Protein AF-A0A8S3HSY7-F1 (afdb_monomer)

Solvent-accessible surface area (backbone atoms only — not comparable to full-atom values): 3951 Å² total; per-residue (Å²): 144,75,87,79,56,61,67,58,59,49,48,54,51,52,52,48,36,71,74,40,49,68,63,47,50,50,54,49,47,66,56,47,51,60,54,48,51,52,50,52,54,52,52,51,53,51,51,52,52,50,53,54,52,49,54,57,51,52,53,55,49,53,52,53,54,68,72,74,104

Organism: NCBI:txid392030

Mean predicted aligned error: 9.77 Å

Foldseek 3Di:
DDPPPVVVVVVVLVVVCVVCVPVNVVVCCVVVVVVVVVVVVVVVVVVVVVVVVVVVVVVVVVVVVVVVD

Radius of gyration: 25.03 Å; Cα contacts (8 Å, |Δi|>4): 3; chains: 1; bounding box: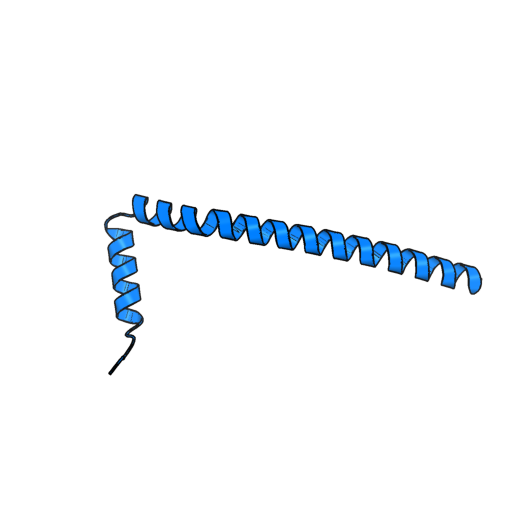 44×39×64 Å

Secondary structure (DSSP, 8-state):
-----HHHHHHHHHHHHHH-HHHHHHHHHHHHHHHHHHHHHHHHHHHHHHHHHHHHHHHHHHHHHHH--

pLDDT: mean 84.86, std 10.16, range [46.47, 96.31]

Structure (mmCIF, N/CA/C/O backbone):
data_AF-A0A8S3HSY7-F1
#
_entry.id   AF-A0A8S3HSY7-F1
#
loop_
_atom_site.group_PDB
_atom_site.id
_atom_site.type_symbol
_atom_si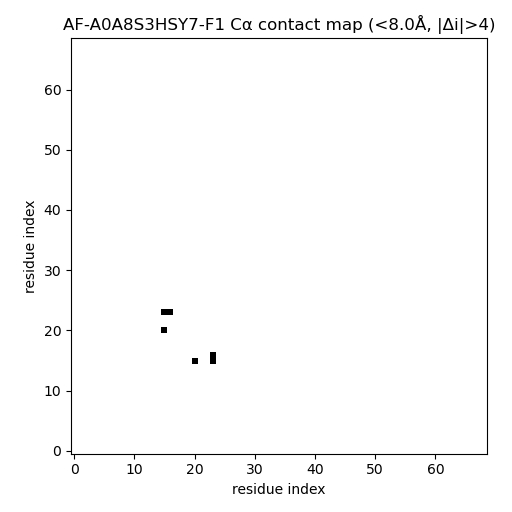te.label_atom_id
_atom_site.label_alt_id
_atom_site.label_comp_id
_atom_site.label_asym_id
_atom_site.label_entity_id
_atom_site.label_seq_id
_atom_site.pdbx_PDB_ins_code
_atom_site.Cartn_x
_atom_site.Cartn_y
_atom_site.Cartn_z
_atom_site.occupancy
_atom_site.B_iso_or_equiv
_atom_site.auth_seq_id
_atom_site.auth_comp_id
_atom_site.auth_asym_id
_atom_site.auth_atom_id
_atom_site.pdbx_PDB_model_num
ATOM 1 N N . MET A 1 1 ? 18.776 -25.181 -5.359 1.00 46.47 1 MET A N 1
ATOM 2 C CA . MET A 1 1 ? 19.261 -24.316 -6.453 1.00 46.47 1 MET A CA 1
ATOM 3 C C . MET A 1 1 ? 18.248 -23.198 -6.683 1.00 46.47 1 MET A C 1
ATOM 5 O O . MET A 1 1 ? 17.454 -23.291 -7.597 1.00 46.47 1 MET A O 1
ATOM 9 N N . PHE A 1 2 ? 18.218 -22.198 -5.797 1.00 59.25 2 PHE A N 1
ATOM 10 C CA . PHE A 1 2 ? 17.448 -20.957 -5.962 1.00 59.25 2 PHE A CA 1
ATOM 11 C C . PHE A 1 2 ? 18.142 -19.872 -5.126 1.00 59.25 2 PHE A C 1
ATOM 13 O O . PHE A 1 2 ? 17.681 -19.528 -4.040 1.00 59.25 2 PHE A O 1
ATOM 20 N N . SER A 1 3 ? 19.300 -19.386 -5.584 1.00 67.88 3 SER A N 1
ATOM 21 C CA . SER A 1 3 ? 19.794 -18.090 -5.118 1.00 67.88 3 SER A CA 1
ATOM 22 C C . SER A 1 3 ? 18.891 -17.043 -5.762 1.00 67.88 3 SER A C 1
ATOM 24 O O . SER A 1 3 ? 18.954 -16.781 -6.959 1.00 67.88 3 SER A O 1
ATOM 26 N N . ILE A 1 4 ? 17.923 -16.532 -5.003 1.00 69.94 4 ILE A N 1
ATOM 27 C CA . ILE A 1 4 ? 17.152 -15.373 -5.446 1.00 69.94 4 ILE A CA 1
ATOM 28 C C . ILE A 1 4 ? 18.095 -14.184 -5.304 1.00 69.94 4 ILE A C 1
ATOM 30 O O . ILE A 1 4 ? 18.223 -13.601 -4.229 1.00 69.94 4 ILE A O 1
ATOM 34 N N . ASP A 1 5 ? 18.786 -13.865 -6.392 1.00 81.69 5 ASP A N 1
ATOM 35 C CA . ASP A 1 5 ? 19.706 -12.738 -6.459 1.00 81.69 5 ASP A CA 1
ATOM 36 C C . ASP A 1 5 ? 18.900 -11.441 -6.596 1.00 81.69 5 ASP A C 1
ATOM 38 O O . ASP A 1 5 ? 18.624 -10.932 -7.684 1.00 81.69 5 ASP A O 1
ATOM 42 N N . TRP A 1 6 ? 18.468 -10.918 -5.447 1.00 80.00 6 TRP A N 1
ATOM 43 C CA . TRP A 1 6 ? 17.671 -9.692 -5.316 1.00 80.00 6 TRP A CA 1
ATOM 44 C C . TRP A 1 6 ? 18.299 -8.486 -6.006 1.00 80.00 6 TRP A C 1
ATOM 46 O O . TRP A 1 6 ? 17.588 -7.635 -6.535 1.00 80.00 6 TRP A O 1
ATOM 56 N N . HIS A 1 7 ? 19.628 -8.444 -6.038 1.00 81.25 7 HIS A N 1
ATOM 57 C CA . HIS A 1 7 ? 20.372 -7.392 -6.707 1.00 81.25 7 HIS A CA 1
ATOM 58 C C . HIS A 1 7 ? 20.114 -7.391 -8.219 1.00 81.25 7 HIS A C 1
ATOM 60 O O . HIS A 1 7 ? 19.877 -6.336 -8.801 1.00 81.25 7 HIS A O 1
ATOM 66 N N . GLN A 1 8 ? 20.082 -8.572 -8.845 1.00 80.62 8 GLN A N 1
ATOM 67 C CA . GLN A 1 8 ? 19.836 -8.698 -10.279 1.00 80.62 8 GLN A CA 1
ATOM 68 C C . GLN A 1 8 ? 18.403 -8.287 -10.622 1.00 80.62 8 GLN A C 1
ATOM 70 O O . GLN A 1 8 ? 18.186 -7.447 -11.488 1.00 80.62 8 GLN A O 1
ATOM 75 N N . LYS A 1 9 ? 17.426 -8.785 -9.855 1.00 83.38 9 L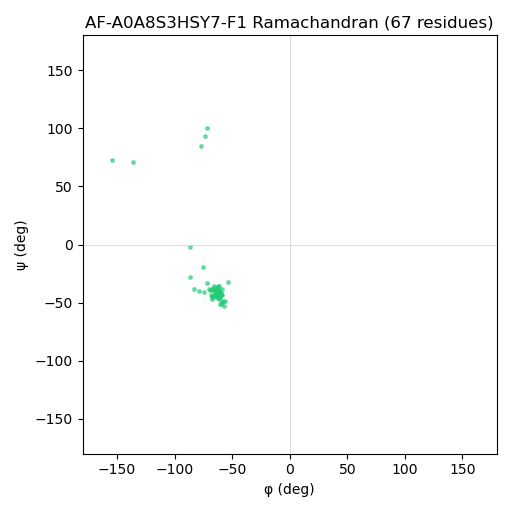YS A N 1
ATOM 76 C CA . LYS A 1 9 ? 16.011 -8.444 -10.065 1.00 83.38 9 LYS A CA 1
ATOM 77 C C . LYS A 1 9 ? 15.726 -6.955 -9.883 1.00 83.38 9 LYS A C 1
ATOM 79 O O . LYS A 1 9 ? 14.903 -6.402 -10.604 1.00 83.38 9 LYS A O 1
ATOM 84 N N . PHE A 1 10 ? 16.383 -6.307 -8.922 1.00 85.19 10 PHE A N 1
ATOM 85 C CA . PHE A 1 10 ? 16.236 -4.869 -8.725 1.00 85.19 10 PHE A CA 1
ATOM 86 C C . PHE A 1 10 ? 16.838 -4.085 -9.893 1.00 85.19 10 PHE A C 1
ATOM 88 O O . PHE A 1 10 ? 16.194 -3.173 -10.407 1.00 85.19 10 PHE A O 1
ATOM 95 N N . MET A 1 11 ? 18.028 -4.475 -10.358 1.00 85.75 11 MET A N 1
ATOM 96 C CA . MET A 1 11 ? 18.665 -3.835 -11.510 1.00 85.75 11 MET A CA 1
ATOM 97 C C . MET A 1 11 ? 17.828 -3.978 -12.783 1.00 85.75 11 MET A C 1
ATOM 99 O O . MET A 1 11 ? 17.660 -2.994 -13.496 1.00 85.75 11 MET A O 1
ATOM 103 N N . ASP A 1 12 ? 17.217 -5.138 -13.024 1.00 84.00 12 ASP A N 1
ATOM 104 C CA . ASP A 1 12 ? 16.332 -5.344 -14.178 1.00 84.00 12 ASP A CA 1
ATOM 105 C C . ASP A 1 12 ? 15.110 -4.406 -14.138 1.00 84.00 12 ASP A C 1
ATOM 107 O O . ASP A 1 12 ? 14.730 -3.821 -15.154 1.00 84.00 12 ASP A O 1
ATOM 111 N N . VAL A 1 13 ? 14.524 -4.191 -12.953 1.00 83.69 13 VAL A N 1
ATOM 112 C CA . VAL A 1 13 ? 13.415 -3.239 -12.761 1.00 83.69 13 VAL A CA 1
ATOM 113 C C . VAL A 1 13 ? 13.874 -1.795 -12.966 1.00 83.69 13 VAL A C 1
ATOM 115 O O . VAL A 1 13 ? 13.152 -1.007 -13.574 1.00 83.69 13 VAL A O 1
ATOM 118 N N . VAL A 1 14 ? 15.073 -1.439 -12.500 1.00 85.25 14 VAL A N 1
ATOM 119 C CA . VAL A 1 14 ? 15.647 -0.097 -12.690 1.00 85.25 14 VAL A CA 1
ATOM 120 C C . VAL A 1 14 ? 15.937 0.173 -14.168 1.00 85.25 14 VAL A C 1
ATOM 122 O O . VAL A 1 14 ? 15.588 1.238 -14.673 1.00 85.25 14 VAL A O 1
ATOM 125 N N . ILE A 1 15 ? 16.509 -0.794 -14.889 1.00 87.62 15 ILE A N 1
ATOM 126 C CA . ILE A 1 15 ? 16.759 -0.694 -16.335 1.00 87.62 15 ILE A CA 1
ATOM 127 C C . ILE A 1 15 ? 15.433 -0.580 -17.098 1.00 87.62 15 ILE A C 1
ATOM 129 O O . ILE A 1 15 ? 15.304 0.239 -18.012 1.00 87.62 15 ILE A O 1
ATOM 133 N N . TYR A 1 16 ? 14.415 -1.344 -16.697 1.00 85.50 16 TYR A N 1
ATOM 134 C CA . TYR A 1 16 ? 13.074 -1.247 -17.268 1.00 85.50 16 TYR A CA 1
ATOM 135 C C . TYR A 1 16 ? 12.447 0.138 -17.035 1.00 85.50 16 TYR A C 1
ATOM 137 O O . TYR A 1 16 ? 11.942 0.754 -17.978 1.00 85.50 16 TYR A O 1
ATOM 145 N N . ALA A 1 17 ? 12.547 0.664 -15.811 1.00 86.19 17 ALA A N 1
ATOM 146 C CA . ALA A 1 17 ? 12.075 2.001 -15.461 1.00 86.19 17 ALA A CA 1
ATOM 147 C C . ALA A 1 17 ? 12.807 3.104 -16.246 1.00 86.19 17 ALA A C 1
ATOM 149 O O . ALA A 1 17 ? 12.180 4.083 -16.646 1.00 86.19 17 ALA A O 1
ATOM 150 N N . ALA A 1 18 ? 14.105 2.933 -16.514 1.00 85.12 18 ALA A N 1
ATOM 151 C CA . ALA A 1 18 ? 14.893 3.868 -17.315 1.00 85.12 18 ALA A CA 1
ATOM 152 C C . ALA A 1 18 ? 14.537 3.819 -18.812 1.00 85.12 18 ALA A C 1
ATOM 154 O O . ALA A 1 18 ? 14.571 4.847 -19.484 1.00 85.12 18 ALA A O 1
ATOM 155 N N . THR A 1 19 ? 14.171 2.644 -19.333 1.00 88.50 19 THR A N 1
ATOM 156 C CA . THR A 1 19 ? 13.858 2.454 -20.759 1.00 88.50 19 THR A CA 1
ATOM 157 C C . THR A 1 19 ? 12.452 2.948 -21.110 1.00 88.50 19 THR A C 1
ATOM 159 O O . THR A 1 19 ? 12.256 3.552 -22.160 1.00 88.50 19 THR A O 1
ATOM 162 N N . ASN A 1 20 ? 11.462 2.708 -20.241 1.00 88.06 20 ASN A N 1
ATOM 163 C CA . ASN A 1 20 ? 10.064 3.094 -20.467 1.00 88.06 20 ASN A CA 1
ATOM 164 C C . ASN A 1 20 ? 9.434 3.706 -19.201 1.00 88.06 20 ASN A C 1
ATOM 166 O O . ASN A 1 20 ? 8.541 3.103 -18.591 1.00 88.06 20 ASN A O 1
ATOM 170 N N . PRO A 1 21 ? 9.845 4.928 -18.812 1.00 87.88 21 PRO A N 1
ATOM 171 C CA . PRO A 1 21 ? 9.423 5.543 -17.552 1.00 87.88 21 PRO A CA 1
ATOM 172 C C . PRO A 1 21 ? 7.907 5.759 -17.475 1.00 87.88 21 PRO A C 1
ATOM 174 O O . PRO A 1 21 ? 7.304 5.573 -16.420 1.00 87.88 21 PRO A O 1
ATOM 177 N N . TRP A 1 22 ? 7.264 6.094 -18.598 1.00 88.94 22 TRP A N 1
ATOM 178 C CA . TRP A 1 22 ? 5.826 6.373 -18.627 1.00 88.94 22 TRP A CA 1
ATOM 179 C C . TRP A 1 22 ? 4.972 5.125 -18.373 1.00 88.94 22 TRP A C 1
ATOM 181 O O . TRP A 1 22 ? 4.021 5.167 -17.593 1.00 88.94 22 TRP A O 1
ATOM 191 N N . GLN A 1 23 ? 5.331 3.993 -18.989 1.00 89.00 23 GLN A N 1
ATOM 192 C CA . GLN A 1 23 ? 4.619 2.733 -18.761 1.00 89.00 23 GLN A CA 1
ATOM 193 C C . GLN A 1 23 ? 4.857 2.203 -17.347 1.00 89.00 23 GLN A C 1
ATOM 195 O O . GLN A 1 23 ? 3.922 1.730 -16.706 1.00 89.00 23 GLN A O 1
ATOM 200 N N . PHE A 1 24 ? 6.084 2.321 -16.833 1.00 89.06 24 PHE A N 1
ATOM 201 C CA . PHE A 1 24 ? 6.402 1.936 -15.461 1.00 89.06 24 PHE A CA 1
ATOM 202 C C . PHE A 1 24 ? 5.554 2.706 -14.441 1.00 89.06 24 PHE A C 1
ATOM 204 O O . PHE A 1 24 ? 4.915 2.097 -13.582 1.00 89.06 24 PHE A O 1
ATOM 211 N N . LEU A 1 25 ? 5.476 4.033 -14.584 1.00 90.25 25 LEU A N 1
ATOM 212 C CA . LEU A 1 25 ? 4.630 4.870 -13.736 1.00 90.25 25 LEU A CA 1
ATOM 213 C C . LEU A 1 25 ? 3.155 4.485 -13.847 1.00 90.25 25 LEU A C 1
ATOM 215 O O . LEU A 1 25 ? 2.489 4.378 -12.821 1.00 90.25 25 LEU A O 1
ATOM 219 N N . TYR A 1 26 ? 2.650 4.225 -15.055 1.00 92.69 26 TYR A N 1
ATOM 220 C CA . TYR A 1 26 ? 1.265 3.795 -15.250 1.00 92.69 26 TYR A CA 1
ATOM 221 C C . TYR A 1 26 ? 0.938 2.527 -14.453 1.00 92.69 26 TYR A C 1
ATOM 223 O O . TYR A 1 26 ? -0.046 2.514 -13.718 1.00 92.69 26 TYR A O 1
ATOM 231 N N . TYR A 1 27 ? 1.776 1.490 -14.533 1.00 91.56 27 TYR A N 1
ATOM 232 C CA . TYR A 1 27 ? 1.558 0.254 -13.776 1.00 91.56 27 TYR A CA 1
ATOM 233 C C . TYR A 1 27 ? 1.694 0.454 -12.265 1.00 91.56 27 TYR A C 1
ATOM 235 O O . TYR A 1 27 ? 0.910 -0.117 -11.504 1.00 91.56 27 TYR A O 1
ATOM 243 N N . ILE A 1 28 ? 2.638 1.293 -11.819 1.00 92.75 28 ILE A N 1
ATOM 244 C CA . ILE A 1 28 ? 2.739 1.657 -10.403 1.00 92.75 28 ILE A CA 1
ATOM 245 C C . ILE A 1 28 ? 1.456 2.331 -9.946 1.00 92.75 28 ILE A C 1
ATOM 247 O O . ILE A 1 28 ? 0.887 1.892 -8.956 1.00 92.75 28 ILE A O 1
ATOM 251 N N . PHE A 1 29 ? 0.972 3.354 -10.649 1.00 93.56 29 PHE A N 1
ATOM 252 C CA . PHE A 1 29 ? -0.257 4.044 -10.269 1.00 93.56 29 PHE A CA 1
ATOM 253 C C . PHE A 1 29 ? -1.469 3.115 -10.329 1.00 93.56 29 PHE A C 1
ATOM 255 O O . PHE A 1 29 ? -2.277 3.115 -9.405 1.00 93.56 29 PHE A O 1
ATOM 262 N N . LEU A 1 30 ? -1.557 2.252 -11.341 1.00 94.31 30 LEU A N 1
ATOM 263 C CA . LEU A 1 30 ? -2.642 1.283 -11.475 1.00 94.31 30 LEU A CA 1
ATOM 264 C C . LEU A 1 30 ? -2.733 0.336 -10.268 1.00 94.31 30 LEU A C 1
ATOM 266 O O . LEU A 1 30 ? -3.834 0.024 -9.824 1.00 94.31 30 LEU A O 1
ATOM 270 N N . CYS A 1 31 ? -1.596 -0.088 -9.713 1.00 93.44 31 CYS A N 1
ATOM 271 C CA . CYS A 1 31 ? -1.548 -0.925 -8.511 1.00 93.44 31 CYS A CA 1
ATOM 272 C C . CYS A 1 31 ? -1.648 -0.113 -7.210 1.00 93.44 31 CYS A C 1
ATOM 274 O O . CYS A 1 31 ? -2.290 -0.535 -6.247 1.00 93.44 31 CYS A O 1
ATOM 276 N N . LEU A 1 32 ? -1.019 1.061 -7.166 1.00 93.56 32 LEU A N 1
ATOM 277 C CA . LEU A 1 32 ? -0.904 1.884 -5.967 1.00 93.56 32 LEU A CA 1
ATOM 278 C C . LEU A 1 32 ? -2.226 2.576 -5.633 1.00 93.56 32 LEU A C 1
ATOM 280 O O . LEU A 1 32 ? -2.611 2.609 -4.469 1.00 93.56 32 LEU A O 1
ATOM 284 N N . THR A 1 33 ? -2.952 3.087 -6.628 1.00 94.62 33 THR A N 1
ATOM 285 C CA . THR A 1 33 ? -4.233 3.777 -6.435 1.00 94.62 33 THR A CA 1
ATOM 286 C C . THR A 1 33 ? -5.280 2.919 -5.711 1.00 94.62 33 THR A C 1
ATOM 288 O O . THR A 1 33 ? -5.792 3.384 -4.690 1.00 94.62 33 THR A O 1
ATOM 291 N N . PRO A 1 34 ? -5.604 1.677 -6.132 1.00 94.56 34 PRO A N 1
ATOM 292 C CA . PRO A 1 34 ? -6.568 0.853 -5.402 1.00 94.56 34 PRO A CA 1
ATOM 293 C C . PRO A 1 34 ? -6.071 0.497 -3.997 1.00 94.56 34 PRO A C 1
ATOM 295 O O . PRO A 1 34 ? -6.852 0.523 -3.046 1.00 94.56 34 PRO A O 1
ATOM 298 N N . MET A 1 35 ? -4.771 0.245 -3.829 1.00 95.00 35 MET A N 1
ATOM 299 C CA . MET A 1 35 ? -4.186 -0.032 -2.516 1.00 95.00 35 MET A CA 1
ATOM 300 C C . MET A 1 35 ? -4.302 1.177 -1.573 1.00 95.00 35 MET A C 1
ATOM 302 O O . MET A 1 35 ? -4.616 1.025 -0.390 1.00 95.00 35 MET A O 1
ATOM 306 N N . PHE A 1 36 ? -4.127 2.388 -2.103 1.00 94.88 36 PHE A N 1
ATOM 307 C CA . PHE A 1 36 ? -4.262 3.628 -1.346 1.00 94.88 36 PHE A CA 1
ATOM 308 C C . PHE A 1 36 ? -5.718 3.914 -0.962 1.00 94.88 36 PHE A C 1
ATOM 310 O O . PHE A 1 36 ? -5.984 4.324 0.166 1.00 94.88 36 PHE A O 1
ATOM 317 N N . ILE A 1 37 ? -6.673 3.627 -1.853 1.00 95.94 37 ILE A N 1
ATOM 318 C CA . ILE A 1 37 ? -8.111 3.744 -1.562 1.00 95.94 37 ILE A CA 1
ATOM 319 C C . ILE A 1 37 ? -8.508 2.801 -0.424 1.00 95.94 37 ILE A C 1
ATOM 321 O O . ILE A 1 37 ? -9.177 3.225 0.518 1.00 95.94 37 ILE A O 1
ATOM 325 N N . VAL A 1 38 ? -8.070 1.539 -0.474 1.00 96.19 38 VAL A N 1
ATOM 326 C CA . VAL A 1 38 ? -8.341 0.562 0.591 1.00 96.19 38 VAL A CA 1
ATOM 327 C C . VAL A 1 38 ? -7.739 1.033 1.915 1.00 96.19 38 VAL A C 1
ATOM 329 O O . VAL A 1 38 ? -8.426 1.029 2.935 1.00 96.19 38 VAL A O 1
ATOM 332 N N . SER A 1 39 ? -6.492 1.509 1.898 1.00 95.19 39 SER A N 1
ATOM 333 C CA . SER A 1 39 ? -5.831 2.070 3.082 1.00 95.19 39 SER A CA 1
ATOM 334 C C . SER A 1 39 ? -6.615 3.247 3.677 1.00 95.19 39 SER A C 1
ATOM 336 O O . SER A 1 39 ? -6.938 3.244 4.866 1.00 95.19 39 SER A O 1
ATOM 338 N N . GLY A 1 40 ? -7.009 4.213 2.841 1.00 95.75 4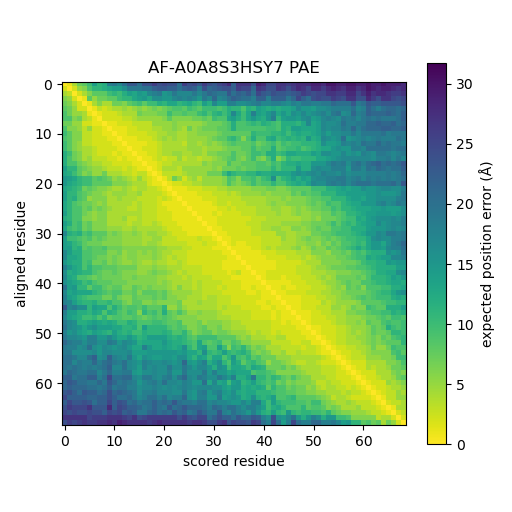0 GLY A N 1
ATOM 339 C CA . GLY A 1 40 ? -7.807 5.366 3.259 1.00 95.75 40 GLY A CA 1
ATOM 340 C C . GLY A 1 40 ? -9.172 4.967 3.822 1.00 95.75 40 GLY A C 1
ATOM 341 O O . GLY A 1 40 ? -9.596 5.493 4.852 1.00 95.75 40 GLY A O 1
ATOM 342 N N . TYR A 1 41 ? -9.840 3.988 3.208 1.00 96.31 41 TYR A N 1
ATOM 343 C CA . TYR A 1 41 ? -11.114 3.463 3.698 1.00 96.31 41 TYR A CA 1
ATOM 344 C C . TYR A 1 41 ? -10.976 2.802 5.077 1.00 96.31 41 TYR A C 1
ATOM 346 O O . TYR A 1 41 ? -11.786 3.052 5.974 1.00 96.31 41 TYR A O 1
ATOM 354 N N . LEU A 1 42 ? -9.929 1.997 5.280 1.00 93.50 42 LEU A N 1
ATOM 355 C CA . LEU A 1 42 ? -9.654 1.372 6.574 1.00 93.50 42 LEU A CA 1
ATOM 356 C C . LEU A 1 42 ? -9.319 2.419 7.640 1.00 93.50 42 LEU A C 1
ATOM 358 O O . LEU A 1 42 ? -9.849 2.337 8.749 1.00 93.50 42 LEU A O 1
ATOM 362 N N . ALA A 1 43 ? -8.499 3.417 7.303 1.00 95.56 43 ALA A N 1
ATOM 363 C CA . ALA A 1 43 ? -8.164 4.520 8.200 1.00 95.56 43 ALA A CA 1
ATOM 364 C C . ALA A 1 43 ? -9.415 5.312 8.610 1.00 95.56 43 ALA A C 1
A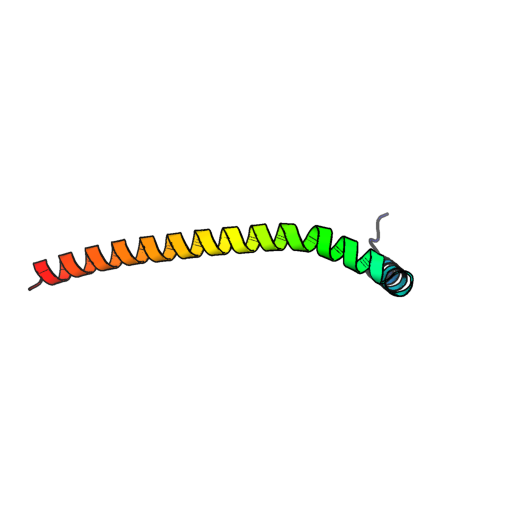TOM 366 O O . ALA A 1 43 ? -9.594 5.628 9.785 1.00 95.56 43 ALA A O 1
ATOM 367 N N . PHE A 1 44 ? -10.328 5.563 7.668 1.00 94.38 44 PHE A N 1
ATOM 368 C CA . PHE A 1 44 ? -11.599 6.222 7.951 1.00 94.38 44 PHE A CA 1
ATOM 369 C C . PHE A 1 44 ? -12.493 5.391 8.878 1.00 94.38 44 PHE A C 1
ATOM 371 O O . PHE A 1 44 ? -13.069 5.924 9.828 1.00 94.38 44 PHE A O 1
ATOM 378 N N . ARG A 1 45 ? -12.590 4.075 8.651 1.00 94.06 45 ARG A N 1
ATOM 379 C CA . ARG A 1 45 ? -13.355 3.188 9.539 1.00 94.06 45 ARG A CA 1
ATOM 380 C C . ARG A 1 45 ? -12.770 3.180 10.951 1.00 94.06 45 ARG A C 1
ATOM 382 O O . ARG A 1 45 ? -13.514 3.339 11.915 1.00 94.06 45 ARG A O 1
ATOM 389 N N . LEU A 1 46 ? -11.446 3.079 11.057 1.00 92.88 46 LEU A N 1
ATOM 390 C CA . LEU A 1 46 ? -10.734 3.122 12.331 1.00 92.88 46 LEU A CA 1
ATOM 391 C C . LEU A 1 46 ? -10.978 4.446 13.069 1.00 92.88 46 LEU A C 1
ATOM 393 O O . LEU A 1 46 ? -11.266 4.440 14.263 1.00 92.88 46 LEU A O 1
ATOM 397 N N . ALA A 1 47 ? -10.935 5.575 12.357 1.00 93.44 47 ALA A N 1
ATOM 398 C CA . ALA A 1 47 ? -11.227 6.885 12.931 1.00 93.44 47 ALA A CA 1
ATOM 399 C C . ALA A 1 47 ? -12.653 6.961 13.509 1.00 93.44 47 ALA A C 1
ATOM 401 O O . ALA A 1 47 ? -12.842 7.449 14.625 1.00 93.44 47 ALA A O 1
ATOM 402 N N . LYS A 1 48 ? -13.656 6.416 12.804 1.00 92.94 48 LYS A N 1
ATOM 403 C CA . LYS A 1 48 ? -15.043 6.364 13.307 1.00 92.94 48 LYS A CA 1
ATOM 404 C C . LYS A 1 48 ? -15.188 5.482 14.545 1.00 92.94 48 LYS A C 1
ATOM 406 O O . LYS A 1 48 ? -15.935 5.832 15.462 1.00 92.94 48 LYS A O 1
ATOM 411 N N . ASP A 1 49 ? -14.488 4.352 14.586 1.00 92.31 49 ASP A N 1
ATOM 412 C CA . ASP A 1 49 ? -14.520 3.448 15.738 1.00 92.31 49 ASP A CA 1
ATOM 413 C C . ASP A 1 49 ? -13.903 4.107 16.981 1.00 92.31 49 ASP A C 1
ATOM 415 O O . ASP A 1 49 ? -14.465 4.011 18.079 1.00 92.31 49 ASP A O 1
ATOM 419 N N . ILE A 1 50 ? -12.812 4.862 16.805 1.00 90.44 50 ILE A N 1
ATOM 420 C CA . ILE A 1 50 ? -12.203 5.668 17.870 1.00 90.44 50 ILE A CA 1
ATOM 421 C C . ILE A 1 50 ? -13.215 6.689 18.402 1.00 90.44 50 ILE A C 1
ATOM 423 O O . ILE A 1 50 ? -13.474 6.708 19.608 1.00 90.44 50 ILE A O 1
ATOM 427 N N . GLU A 1 51 ? -13.860 7.463 17.527 1.00 89.94 51 GLU A N 1
ATOM 428 C CA . GLU A 1 51 ? -14.839 8.485 17.922 1.00 89.94 51 GLU A CA 1
ATOM 429 C C . GLU A 1 51 ? -16.026 7.887 18.702 1.00 89.94 51 GLU A C 1
ATOM 431 O O . GLU A 1 51 ? -16.460 8.424 19.729 1.00 89.94 51 GLU A O 1
ATOM 436 N N . ARG A 1 52 ? -16.539 6.730 18.263 1.00 86.50 52 ARG A N 1
ATOM 437 C CA . ARG A 1 52 ? -17.622 6.021 18.962 1.00 86.50 52 ARG A CA 1
ATOM 438 C C . ARG A 1 52 ? -17.173 5.535 20.341 1.00 86.50 52 ARG A C 1
ATOM 440 O O . ARG A 1 52 ? -17.915 5.672 21.319 1.00 86.50 52 ARG A O 1
ATOM 447 N N . SER A 1 53 ? -15.956 4.999 20.435 1.00 83.31 53 SER A N 1
ATOM 448 C CA . SER A 1 53 ? -15.378 4.555 21.704 1.00 83.31 53 SER A CA 1
ATOM 449 C C . SER A 1 53 ? -15.207 5.719 22.688 1.00 83.31 53 SER A C 1
ATOM 451 O O . SER A 1 53 ? -15.538 5.582 23.866 1.00 83.31 53 SER A O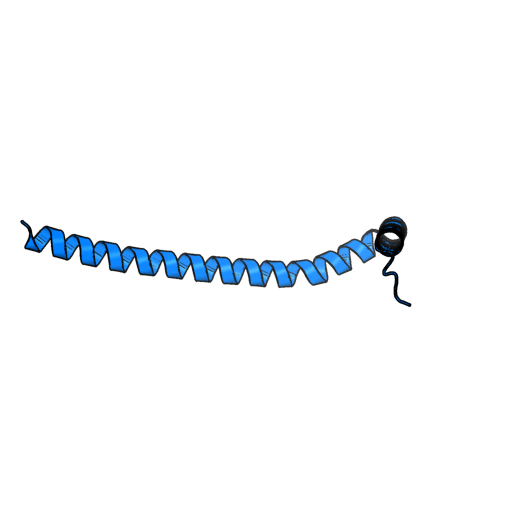 1
ATOM 453 N N . GLU A 1 54 ? -14.796 6.898 22.215 1.00 85.44 54 GLU A N 1
ATOM 454 C CA . GLU A 1 54 ? -14.655 8.080 23.060 1.00 85.44 54 GLU A CA 1
ATOM 455 C C . GLU A 1 54 ? -15.995 8.577 23.597 1.00 85.44 54 GLU A C 1
ATOM 457 O O . GLU A 1 54 ? -16.104 8.851 24.793 1.00 85.44 54 GLU A O 1
ATOM 462 N N . LYS A 1 55 ? -17.037 8.648 22.759 1.00 80.06 55 LYS A N 1
ATOM 463 C CA . LYS A 1 55 ? -18.375 9.090 23.195 1.00 80.06 55 LYS A CA 1
ATOM 464 C C . LYS A 1 55 ? -18.928 8.199 24.308 1.00 80.06 55 LYS A C 1
ATOM 466 O O . LYS A 1 55 ? -19.428 8.702 25.314 1.00 80.06 55 LYS A O 1
ATOM 471 N N . THR A 1 56 ? -18.771 6.880 24.180 1.00 78.94 56 THR A N 1
ATOM 472 C CA . THR A 1 56 ? -19.216 5.935 25.220 1.00 78.94 56 THR A CA 1
ATOM 473 C C . THR A 1 56 ? -18.404 6.050 26.512 1.00 78.94 56 THR A C 1
ATOM 475 O O . THR A 1 56 ? -18.980 5.983 27.599 1.00 78.94 56 THR A O 1
ATOM 478 N N . LYS A 1 57 ? -17.085 6.274 26.429 1.00 79.19 57 LYS A N 1
ATOM 479 C CA . LYS A 1 57 ? -16.241 6.527 27.607 1.00 79.19 57 LYS A CA 1
ATOM 480 C C . LYS A 1 57 ? -16.636 7.829 28.307 1.00 79.19 57 LYS A C 1
ATOM 482 O O . LYS A 1 57 ? -16.814 7.820 29.522 1.00 79.19 57 LYS A O 1
ATOM 487 N N . ARG A 1 58 ? -16.847 8.916 27.557 1.00 75.94 58 ARG A N 1
ATOM 488 C CA . ARG A 1 58 ? -17.270 10.220 28.098 1.0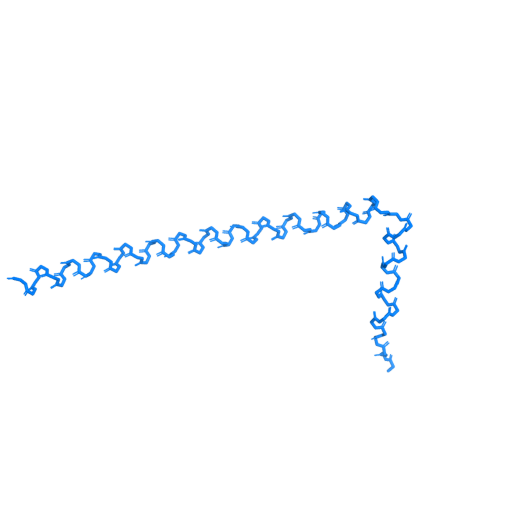0 75.94 58 ARG A CA 1
ATOM 489 C C . ARG A 1 58 ? -18.617 10.130 28.821 1.00 75.94 58 ARG A C 1
ATOM 491 O O . ARG A 1 58 ? -18.723 10.622 29.939 1.00 75.94 58 ARG A O 1
ATOM 498 N N . ALA A 1 59 ?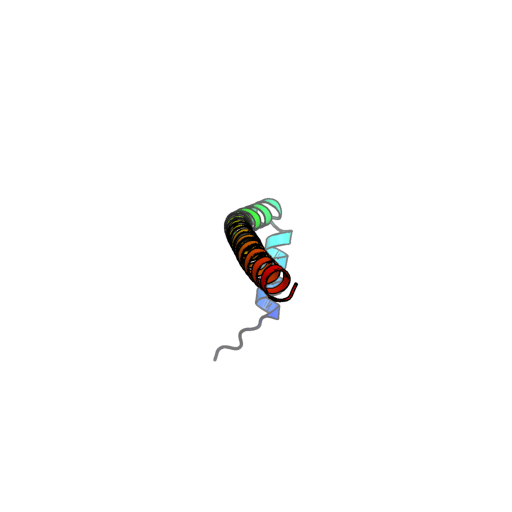 -19.598 9.427 28.251 1.00 76.75 59 ALA A N 1
ATOM 499 C CA . ALA A 1 59 ? -20.898 9.209 28.894 1.00 76.75 59 ALA A CA 1
ATOM 500 C C . ALA A 1 59 ? -20.780 8.424 30.216 1.00 76.75 59 ALA A C 1
ATOM 502 O O . ALA A 1 59 ? -21.369 8.807 31.225 1.00 76.75 59 ALA A O 1
ATOM 503 N N . LYS A 1 60 ? -19.959 7.362 30.247 1.00 76.56 60 LYS A N 1
ATOM 504 C CA . LYS A 1 60 ? -19.708 6.586 31.476 1.00 76.56 60 LYS A CA 1
ATOM 505 C C . LYS A 1 60 ? -18.982 7.404 32.548 1.00 76.56 60 LYS A C 1
ATOM 507 O O . LYS A 1 60 ? -19.256 7.231 33.732 1.00 76.56 60 LYS A O 1
ATOM 512 N N . ILE A 1 61 ? -18.064 8.287 32.154 1.00 79.00 61 ILE A N 1
ATOM 513 C CA . ILE A 1 61 ? -17.359 9.184 33.080 1.00 79.00 61 ILE A CA 1
ATOM 514 C C . ILE A 1 61 ? -18.332 10.206 33.683 1.00 79.00 61 ILE A C 1
ATOM 516 O O . ILE A 1 61 ? -18.344 10.375 34.898 1.00 79.00 61 ILE A O 1
ATOM 520 N N . GLN A 1 62 ? -19.193 10.827 32.871 1.00 76.38 62 GLN A N 1
ATOM 521 C CA . GLN A 1 62 ? -20.193 11.788 33.353 1.00 76.38 62 GLN A CA 1
ATOM 522 C C . GLN A 1 62 ? -21.175 11.160 34.350 1.00 76.38 62 GLN A C 1
ATOM 524 O O . GLN A 1 62 ? -21.460 11.764 35.380 1.00 76.38 62 GLN A O 1
ATOM 529 N N . GLN A 1 63 ? -21.625 9.925 34.103 1.00 76.19 63 GLN A N 1
ATOM 530 C CA . GLN A 1 63 ? -22.474 9.194 35.051 1.00 76.19 63 GLN A CA 1
ATOM 531 C C . GLN A 1 63 ? -21.767 8.955 36.391 1.00 76.19 63 GLN A C 1
ATOM 533 O O . GLN A 1 63 ? -22.359 9.181 37.440 1.00 76.19 63 GLN A O 1
ATOM 538 N N . LYS A 1 64 ? -20.488 8.557 36.378 1.00 77.25 64 LYS A N 1
ATOM 539 C CA . LYS A 1 64 ? -19.713 8.356 37.613 1.00 77.25 64 LYS A CA 1
ATOM 540 C C . LYS A 1 64 ? -19.496 9.654 38.390 1.00 77.25 64 LYS A C 1
ATOM 542 O O . LYS A 1 64 ? -19.608 9.640 39.608 1.00 77.25 64 LYS A O 1
ATOM 547 N N . ILE A 1 65 ? -19.222 10.762 37.699 1.00 76.56 65 ILE A N 1
ATOM 548 C CA . ILE A 1 65 ? -19.064 12.079 38.334 1.00 76.56 65 ILE A CA 1
ATOM 549 C C . ILE A 1 65 ? -20.376 12.521 38.988 1.00 76.56 65 ILE A C 1
ATOM 551 O O . ILE A 1 65 ? -20.348 13.038 40.094 1.00 76.56 65 ILE A O 1
ATOM 555 N N . ASN A 1 66 ? -21.517 12.289 38.336 1.0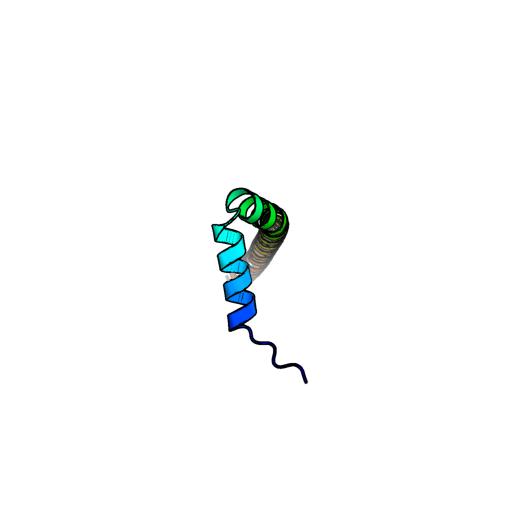0 67.81 66 ASN A N 1
ATOM 556 C CA . ASN A 1 66 ? -22.820 12.700 38.856 1.00 67.81 66 ASN A CA 1
ATOM 557 C C . ASN A 1 66 ? -23.345 11.811 39.999 1.00 67.81 66 ASN A C 1
ATOM 559 O O . ASN A 1 66 ? -24.233 12.236 40.720 1.00 67.81 66 ASN A O 1
ATOM 563 N N . ILE A 1 67 ? -22.832 10.583 40.144 1.00 75.38 67 ILE A N 1
ATOM 564 C CA . ILE A 1 67 ? -23.128 9.684 41.278 1.00 75.38 67 ILE A CA 1
ATOM 565 C C . ILE A 1 67 ? -22.185 9.957 42.462 1.00 75.38 67 ILE A C 1
ATOM 567 O O . ILE A 1 67 ? -22.544 9.710 43.607 1.00 75.38 67 ILE A O 1
ATOM 571 N N . ALA A 1 68 ? -20.971 10.443 42.193 1.00 68.00 68 ALA A N 1
ATOM 572 C CA . ALA A 1 68 ? -19.972 10.766 43.212 1.00 68.00 68 ALA A CA 1
ATOM 573 C C . ALA A 1 68 ? -20.104 12.189 43.792 1.00 68.00 68 ALA A C 1
ATOM 575 O O . ALA A 1 68 ? -19.306 12.558 44.653 1.00 68.00 68 ALA A O 1
ATOM 576 N N . LYS A 1 69 ? -21.051 12.988 43.292 1.00 55.91 69 LYS A N 1
ATOM 577 C CA . LYS A 1 69 ? -21.318 14.369 43.705 1.00 55.91 69 LYS A CA 1
ATOM 578 C C . LYS A 1 69 ? -22.621 14.432 44.488 1.00 55.91 69 LYS A C 1
ATOM 580 O O . LYS A 1 69 ? -22.662 15.227 45.448 1.00 55.91 69 LYS A O 1
#

InterPro domains:
  IPR027877 Small integral membrane protein 15 [PF15086] (6-69)
  IPR027877 Small integral membrane protein 15 [PTHR28644] (4-69)

Sequence (69 aa):
MFSIDWHQKFMDVVIYAATNPWQFLYYIFLCLTPMFIVSGYLAFRLAKDIERSEKTKRAKIQQKINIAK